Protein AF-A0A2D7JTF5-F1 (afdb_monomer)

Mean predicted aligned error: 4.9 Å

Solvent-accessible surface area (backbone atoms only — not comparable to full-atom values): 7884 Å² total; per-residue (Å²): 109,67,66,63,50,52,52,52,52,50,52,55,62,72,70,51,77,91,68,100,62,91,82,84,90,85,86,86,86,87,79,80,95,70,61,69,86,46,70,87,65,56,87,86,80,90,78,85,55,95,80,59,83,87,62,89,82,38,52,32,32,41,36,58,74,69,62,30,52,54,38,48,75,71,73,33,47,68,40,44,75,69,54,44,54,51,28,43,79,35,55,73,58,38,47,54,53,56,74,66,38,80,44,79,47,68,47,77,91,49,49,67,53,38,52,71,36,38,35,89,68,75,103

Nearest PDB structures (foldseek):
  1dwu-assembly2_B  TM=9.638E-01  e=1.432E-07  Methanothermococcus thermolithotrophicus
  1i2a-assembly1_A  TM=9.201E-01  e=4.976E-08  Methanocaldococcus jannaschii
  4d5y-assembly1_u  TM=8.803E-01  e=2.274E-07  Oryctolagus cuniculus
  7oyd-assembly1_x  TM=8.791E-01  e=1.593E-03  Oryctolagus cuniculus
  8y0w-assembly1_Lz  TM=8.843E-01  e=1.942E-03  Homo sapiens

Secondary structure (DSSP, 8-state):
-HHHHHHHHHHHHHHSPP-SSPPPP------SS--TTSGGG--------TT--SS---EEEE--HHHHHHHHHTT-EEE-HHHHHHHHH-HHHHHHHHTT-SEEEE-GGGHHHHHHHTHHHH-

Structure (mmCIF, N/CA/C/O backbone):
data_AF-A0A2D7JTF5-F1
#
_entry.id   AF-A0A2D7JTF5-F1
#
loop_
_atom_site.group_PDB
_atom_site.id
_atom_site.type_symbol
_atom_site.label_atom_id
_atom_site.label_alt_id
_atom_site.label_comp_id
_atom_site.label_asym_id
_atom_site.label_entity_id
_atom_site.label_seq_id
_atom_site.pdbx_PDB_ins_code
_atom_site.Cartn_x
_atom_site.Cartn_y
_atom_site.Cartn_z
_atom_site.occupancy
_atom_site.B_iso_or_equiv
_atom_site.auth_seq_id
_atom_site.auth_comp_id
_atom_site.auth_asym_id
_atom_site.auth_atom_id
_atom_site.pdbx_PDB_model_num
ATOM 1 N N . MET A 1 1 ? -2.151 2.724 29.021 1.00 73.94 1 MET A N 1
ATOM 2 C CA . MET A 1 1 ? -2.447 3.371 27.717 1.00 73.94 1 MET A CA 1
ATOM 3 C C . MET A 1 1 ? -3.234 2.416 26.834 1.00 73.94 1 MET A C 1
ATOM 5 O O . MET A 1 1 ? -4.274 2.813 26.335 1.00 73.94 1 MET A O 1
ATOM 9 N N . GLU A 1 2 ? -2.792 1.164 26.731 1.00 87.94 2 GLU A N 1
ATOM 10 C CA . GLU A 1 2 ? -3.500 0.077 26.045 1.00 87.94 2 GLU A CA 1
ATOM 11 C C . GLU A 1 2 ? -4.960 -0.106 26.496 1.00 87.94 2 GLU A C 1
ATOM 13 O O . GLU A 1 2 ? -5.853 -0.090 25.655 1.00 87.94 2 GLU A O 1
ATOM 18 N N . GLU A 1 3 ? -5.225 -0.167 27.807 1.00 92.62 3 GLU A N 1
ATOM 19 C CA . GLU A 1 3 ? -6.595 -0.306 28.340 1.00 92.62 3 GLU A CA 1
ATOM 20 C C . GLU A 1 3 ? -7.532 0.809 27.853 1.00 92.62 3 GLU A C 1
ATOM 22 O O . GLU A 1 3 ? -8.602 0.531 27.320 1.00 92.62 3 GLU A O 1
ATOM 27 N N . LYS A 1 4 ? -7.080 2.070 27.915 1.00 94.06 4 LYS A N 1
ATOM 28 C CA . LYS A 1 4 ? -7.852 3.233 27.442 1.00 94.06 4 LYS A CA 1
ATOM 29 C C . LYS A 1 4 ? -8.157 3.167 25.944 1.00 94.06 4 LYS A C 1
ATOM 31 O O . LYS A 1 4 ? -9.224 3.591 25.515 1.00 94.06 4 LYS A O 1
ATOM 36 N N . ILE A 1 5 ? -7.218 2.661 25.141 1.00 93.44 5 ILE A N 1
ATOM 37 C CA . ILE A 1 5 ? -7.416 2.489 23.696 1.00 93.44 5 ILE A CA 1
ATOM 38 C C . ILE A 1 5 ? -8.442 1.381 23.441 1.00 93.44 5 ILE A C 1
ATOM 40 O O . ILE A 1 5 ? -9.345 1.563 22.630 1.00 93.44 5 ILE A O 1
ATOM 44 N N . SER A 1 6 ? -8.343 0.261 24.159 1.00 94.06 6 SER A N 1
ATOM 45 C CA . SER A 1 6 ? -9.290 -0.853 24.048 1.00 94.06 6 SER A CA 1
ATOM 46 C C . SER A 1 6 ? -10.717 -0.426 24.402 1.00 94.06 6 SER A C 1
ATOM 48 O O . SER A 1 6 ? -11.656 -0.722 23.663 1.00 94.06 6 SER A O 1
ATOM 50 N N . GLU A 1 7 ? -10.884 0.337 25.484 1.00 95.69 7 GLU A N 1
ATOM 51 C CA . GLU A 1 7 ? -12.173 0.917 25.877 1.00 95.69 7 GLU A CA 1
ATOM 52 C C . GLU A 1 7 ? -12.728 1.868 24.811 1.00 95.69 7 GLU A C 1
ATOM 54 O O . GLU A 1 7 ? -13.894 1.751 24.433 1.00 95.69 7 GLU A O 1
ATOM 59 N N . ALA A 1 8 ? -11.893 2.761 24.270 1.00 94.38 8 ALA A N 1
ATOM 60 C CA . ALA A 1 8 ? -12.303 3.691 23.221 1.00 94.38 8 ALA A CA 1
ATOM 61 C C . ALA A 1 8 ? -12.738 2.969 21.933 1.00 94.38 8 ALA A C 1
ATOM 63 O O . ALA A 1 8 ? -13.743 3.343 21.331 1.00 94.38 8 ALA A O 1
ATOM 64 N N . ILE A 1 9 ? -12.021 1.912 21.530 1.00 94.00 9 ILE A N 1
ATOM 65 C CA . ILE A 1 9 ? -12.378 1.098 20.359 1.00 94.00 9 ILE A CA 1
ATOM 66 C C . ILE A 1 9 ? -13.718 0.391 20.587 1.00 94.00 9 ILE A C 1
ATOM 68 O O . ILE A 1 9 ? -14.576 0.430 19.706 1.00 94.00 9 ILE A O 1
ATOM 72 N N . LYS A 1 10 ? -13.936 -0.215 21.762 1.00 95.38 10 LYS A N 1
ATOM 73 C CA . LYS A 1 10 ? -15.218 -0.865 22.091 1.00 95.38 10 LYS A CA 1
ATOM 74 C C . LYS A 1 10 ? -16.376 0.125 22.035 1.00 95.38 10 LYS A C 1
ATOM 76 O O . LYS A 1 10 ? -17.357 -0.134 21.346 1.00 95.38 10 LYS A O 1
ATOM 81 N N . ALA A 1 11 ? -16.224 1.285 22.673 1.00 94.94 11 ALA A N 1
ATOM 82 C CA . ALA A 1 11 ? -17.244 2.328 22.665 1.00 94.94 11 ALA A CA 1
ATOM 83 C C . ALA A 1 11 ?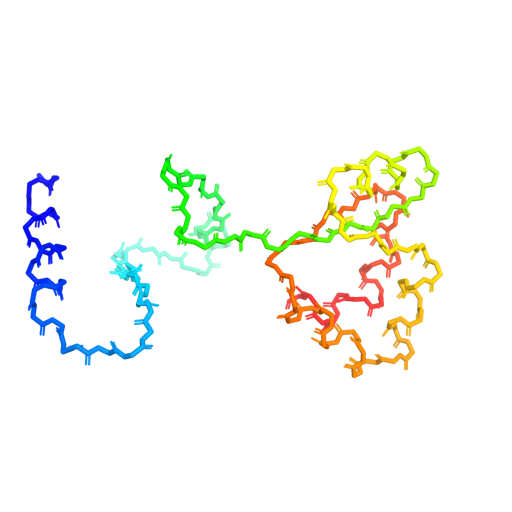 -17.557 2.829 21.241 1.00 94.94 11 ALA A C 1
ATOM 85 O O . ALA A 1 11 ? -18.723 3.030 20.898 1.00 94.94 11 ALA A O 1
ATOM 86 N N . ALA A 1 12 ? -16.539 2.994 20.387 1.00 93.88 12 ALA A N 1
ATOM 87 C CA . ALA A 1 12 ? -16.725 3.385 18.989 1.00 93.88 12 ALA A CA 1
ATOM 88 C C . ALA A 1 12 ? -17.511 2.335 18.183 1.00 93.88 12 ALA A C 1
ATOM 90 O O . ALA A 1 12 ? -18.394 2.697 17.410 1.00 93.88 12 ALA A O 1
ATOM 91 N N . VAL A 1 13 ? -17.233 1.043 18.385 1.00 93.88 13 VAL A N 1
ATOM 92 C CA . VAL A 1 13 ? -17.941 -0.049 17.694 1.00 93.88 13 VAL A CA 1
ATOM 93 C C . VAL A 1 13 ? -19.377 -0.202 18.202 1.00 93.88 13 VAL A C 1
ATOM 95 O O . VAL A 1 13 ? -20.290 -0.388 17.403 1.00 93.88 13 VAL A O 1
ATOM 98 N N . GLU A 1 14 ? -19.603 -0.101 19.513 1.00 95.19 14 GLU A N 1
ATOM 99 C CA . GLU A 1 14 ? -20.934 -0.263 20.116 1.00 95.19 14 GLU A CA 1
ATOM 100 C C . GLU A 1 14 ? -21.879 0.904 19.803 1.00 95.19 14 GLU A C 1
ATOM 102 O O . GLU A 1 14 ? -23.083 0.703 19.642 1.00 95.19 14 GLU A O 1
ATOM 107 N N . SER A 1 15 ? -21.342 2.123 19.693 1.00 95.00 15 SER A N 1
ATOM 108 C CA . SER A 1 15 ? -22.121 3.320 19.349 1.00 95.00 15 SER A CA 1
ATOM 109 C C . SER A 1 15 ? -22.403 3.465 17.848 1.00 95.00 15 SER A C 1
ATOM 111 O O . SER A 1 15 ? -23.223 4.302 17.457 1.00 95.00 15 SER A O 1
ATOM 113 N N . ALA A 1 16 ? -21.764 2.655 16.997 1.00 94.00 16 ALA A N 1
ATOM 114 C CA . ALA A 1 16 ? -21.939 2.723 15.554 1.00 94.00 16 ALA A CA 1
ATOM 115 C C . ALA A 1 16 ? -23.335 2.216 15.123 1.00 94.00 16 ALA A C 1
ATOM 117 O O . ALA A 1 16 ? -23.777 1.136 15.529 1.00 94.00 16 ALA A O 1
ATOM 118 N N . PRO A 1 17 ? -24.065 2.960 14.269 1.00 95.31 17 PRO A N 1
ATOM 119 C CA . PRO A 1 17 ? -25.354 2.512 13.759 1.00 95.31 17 PRO A CA 1
ATOM 120 C C . PRO A 1 17 ? -25.182 1.326 12.805 1.00 95.31 17 PRO A C 1
ATOM 122 O O . PRO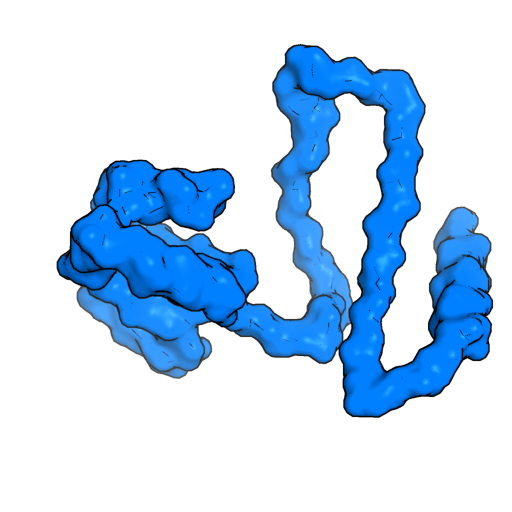 A 1 17 ? -24.294 1.320 11.959 1.00 95.31 17 PRO A O 1
ATOM 125 N N . LYS A 1 18 ? -26.101 0.354 12.855 1.00 94.56 18 LYS A N 1
ATOM 126 C CA . LYS A 1 18 ? -26.047 -0.827 11.979 1.00 94.56 18 LYS A CA 1
ATOM 127 C C . LYS A 1 18 ? -26.069 -0.442 10.494 1.00 94.56 18 LYS A C 1
ATOM 129 O O . LYS A 1 18 ? -26.973 0.262 10.033 1.00 94.56 18 LYS A O 1
ATOM 134 N N . ARG A 1 19 ? -25.127 -0.989 9.724 1.00 95.81 19 ARG A N 1
ATOM 135 C CA . ARG A 1 19 ? -25.063 -0.886 8.259 1.00 95.81 19 ARG A CA 1
ATOM 136 C C . ARG A 1 19 ? -25.256 -2.248 7.589 1.00 95.81 19 ARG A C 1
ATOM 138 O O . ARG A 1 19 ? -25.179 -3.293 8.222 1.00 95.81 19 ARG A O 1
ATOM 145 N N . LYS A 1 20 ? -25.537 -2.230 6.282 1.00 95.94 20 LYS A N 1
ATOM 146 C CA . LYS A 1 20 ? -25.706 -3.437 5.442 1.00 95.94 20 LYS A CA 1
ATOM 147 C C . LYS A 1 20 ? -24.393 -3.909 4.798 1.00 95.94 20 LYS A C 1
ATOM 149 O O . LYS A 1 20 ? -24.419 -4.623 3.803 1.00 95.94 20 LYS A O 1
ATOM 154 N N . PHE A 1 21 ? -23.259 -3.462 5.322 1.00 94.88 21 PHE A N 1
ATOM 155 C CA . PHE A 1 21 ? -21.924 -3.832 4.866 1.00 94.88 21 PHE A CA 1
ATOM 156 C C . PHE A 1 21 ? -20.980 -3.868 6.072 1.00 94.88 21 PHE A C 1
ATOM 158 O O . PHE A 1 21 ? -21.298 -3.299 7.116 1.00 94.88 21 PHE A O 1
ATOM 165 N N . VAL A 1 22 ? -19.846 -4.554 5.932 1.00 91.94 22 VAL A N 1
ATOM 166 C CA . VAL A 1 22 ? -18.810 -4.609 6.973 1.00 91.94 22 VAL A CA 1
ATOM 167 C C . VAL A 1 22 ? -18.024 -3.301 6.958 1.00 91.94 22 VAL A C 1
ATOM 169 O O . VAL A 1 22 ? -17.430 -2.944 5.941 1.00 91.94 22 VAL A O 1
ATOM 172 N N . GLU A 1 23 ? -18.034 -2.588 8.077 1.00 92.44 23 GLU A N 1
ATOM 173 C CA . GLU A 1 23 ? -17.322 -1.321 8.244 1.00 92.44 23 GLU A CA 1
ATOM 174 C C . GLU A 1 23 ? -15.847 -1.556 8.603 1.00 92.44 23 GLU A C 1
ATOM 176 O O . GLU A 1 23 ? -15.475 -2.585 9.166 1.00 92.44 23 GLU A O 1
ATOM 181 N N . SER A 1 24 ? -14.989 -0.601 8.244 1.00 92.56 24 SER A N 1
ATOM 182 C CA . SER A 1 24 ? -13.580 -0.574 8.654 1.00 92.56 24 SER A CA 1
ATOM 183 C C . SER A 1 24 ? -13.394 0.412 9.805 1.00 92.56 24 SER A C 1
ATOM 185 O O . SER A 1 24 ? -14.147 1.376 9.923 1.00 92.56 24 SER A O 1
ATOM 187 N N . VAL A 1 25 ? -12.390 0.167 10.646 1.00 91.56 25 VAL A N 1
ATOM 188 C CA . VAL A 1 25 ? -12.005 1.071 11.735 1.00 91.56 25 VAL A CA 1
ATOM 189 C C . VAL A 1 25 ? -10.743 1.814 11.321 1.00 91.56 25 VAL A C 1
ATOM 191 O O . VAL A 1 25 ? -9.728 1.182 11.029 1.00 91.56 25 VAL A O 1
ATOM 194 N N . ASP A 1 26 ? -10.808 3.143 11.336 1.00 92.50 26 ASP A N 1
ATOM 195 C CA . ASP A 1 26 ? -9.680 4.021 11.039 1.00 92.50 26 ASP A CA 1
ATOM 196 C C . ASP A 1 26 ? -9.149 4.678 12.319 1.00 92.50 26 ASP A C 1
ATOM 198 O O . ASP A 1 26 ? -9.900 4.984 13.247 1.00 92.50 26 ASP A O 1
ATOM 202 N N . ILE A 1 27 ? -7.838 4.921 12.360 1.00 91.75 27 ILE A N 1
ATOM 203 C CA . ILE A 1 27 ? -7.169 5.616 13.465 1.00 91.75 27 ILE A CA 1
ATOM 204 C C . ILE A 1 27 ? -6.626 6.940 12.940 1.00 91.75 27 ILE A C 1
ATOM 206 O O . ILE A 1 27 ? -5.951 6.989 11.916 1.00 91.75 27 ILE A O 1
ATOM 210 N N . SER A 1 28 ? -6.902 8.020 13.667 1.00 93.19 28 SER A N 1
ATOM 211 C CA . SER A 1 28 ? -6.356 9.351 13.405 1.00 93.19 28 SER A CA 1
ATOM 212 C C . SER A 1 28 ? -5.662 9.870 14.655 1.00 93.19 28 SER A C 1
ATOM 214 O O . SER A 1 28 ? -6.214 9.799 15.752 1.00 93.19 28 SER A O 1
ATOM 216 N N . PHE A 1 29 ? -4.457 10.406 14.496 1.00 91.50 29 PHE A N 1
ATOM 217 C CA . PHE A 1 29 ? -3.700 11.017 15.581 1.00 91.50 29 PHE A CA 1
ATOM 218 C C . PHE A 1 29 ? -3.008 12.284 15.089 1.00 91.50 29 PHE A C 1
ATOM 220 O O . PHE A 1 29 ? -2.676 12.423 13.913 1.00 91.50 29 PHE A O 1
ATOM 227 N N . THR A 1 30 ? -2.799 13.221 16.007 1.00 92.31 30 THR A N 1
ATOM 228 C CA . THR A 1 30 ? -2.032 14.441 15.766 1.00 92.31 30 THR A CA 1
ATOM 229 C C . THR A 1 30 ? -0.727 14.357 16.536 1.00 92.31 30 THR A C 1
ATOM 231 O O . THR A 1 30 ? -0.688 13.880 17.671 1.00 92.31 30 THR A O 1
ATOM 234 N N . ILE A 1 31 ? 0.355 14.814 15.915 1.00 92.19 31 ILE A N 1
ATOM 235 C CA . ILE A 1 31 ? 1.665 14.884 16.556 1.00 92.19 31 ILE A CA 1
ATOM 236 C C . ILE A 1 31 ? 1.988 16.359 16.761 1.00 92.19 31 ILE A C 1
ATOM 238 O O . ILE A 1 31 ? 1.851 17.163 15.838 1.00 92.19 31 ILE A O 1
ATOM 242 N N . LYS A 1 32 ? 2.370 16.721 17.985 1.00 93.69 32 LYS A N 1
ATOM 243 C CA . LYS A 1 32 ? 2.854 18.066 18.305 1.00 93.69 32 LYS A CA 1
ATOM 244 C C . LYS A 1 32 ? 4.357 18.139 18.057 1.00 93.69 32 LYS A C 1
ATOM 246 O O . LYS A 1 32 ? 5.042 17.124 18.126 1.00 93.69 32 LYS A O 1
ATOM 251 N N . ASP A 1 33 ? 4.839 19.341 17.762 1.00 92.38 33 ASP A N 1
ATOM 252 C CA . ASP A 1 33 ? 6.273 19.647 17.680 1.00 92.38 33 ASP A CA 1
ATOM 253 C C . ASP A 1 33 ? 7.038 18.900 16.566 1.00 92.38 33 ASP A C 1
ATOM 255 O O . ASP A 1 33 ? 8.248 18.701 16.647 1.00 92.38 33 ASP A O 1
ATOM 259 N N . VAL A 1 34 ? 6.344 18.527 15.483 1.00 92.19 34 VAL A N 1
ATOM 260 C CA . VAL A 1 34 ? 6.960 17.968 14.268 1.00 92.19 34 VAL A CA 1
ATOM 261 C C . VAL A 1 34 ? 7.058 19.044 13.194 1.00 92.19 34 VAL A C 1
ATOM 263 O O . VAL A 1 34 ? 6.049 19.475 12.632 1.00 92.19 34 VAL A O 1
ATOM 266 N N . ASP A 1 35 ? 8.284 19.449 12.863 1.00 93.00 35 ASP A N 1
ATOM 267 C CA . ASP A 1 35 ? 8.527 20.336 11.727 1.00 93.00 35 ASP A CA 1
ATOM 268 C C . ASP A 1 35 ? 8.538 19.549 10.409 1.00 93.00 35 ASP A C 1
ATOM 270 O O . ASP A 1 35 ? 9.531 18.911 10.056 1.00 93.00 35 ASP A O 1
ATOM 274 N N . LEU A 1 36 ? 7.434 19.626 9.663 1.00 91.44 36 LEU A N 1
ATOM 275 C CA . LEU A 1 36 ? 7.274 18.982 8.354 1.00 91.44 36 LEU A CA 1
ATOM 276 C C . LEU A 1 36 ? 8.041 19.682 7.217 1.00 91.44 36 LEU A C 1
ATOM 278 O O . LEU A 1 36 ? 8.079 19.151 6.097 1.00 91.44 36 LEU A O 1
ATOM 282 N N . LYS A 1 37 ? 8.642 20.860 7.469 1.00 92.50 37 LYS A N 1
ATOM 283 C CA . LYS A 1 37 ? 9.544 21.511 6.506 1.00 92.50 37 LYS A CA 1
ATOM 284 C C . LYS A 1 37 ? 10.832 20.720 6.343 1.00 92.50 37 LYS A C 1
ATOM 286 O O . LYS A 1 37 ? 11.364 20.689 5.237 1.00 92.50 37 LYS A O 1
ATOM 291 N N . ASN A 1 38 ? 11.295 20.053 7.401 1.00 94.25 38 ASN A N 1
ATOM 292 C CA . ASN A 1 38 ? 12.386 19.098 7.305 1.00 94.25 38 ASN A CA 1
ATOM 293 C C . ASN A 1 38 ? 11.858 17.756 6.750 1.00 94.25 38 ASN A C 1
ATOM 295 O O . ASN A 1 38 ? 11.070 17.085 7.424 1.00 94.25 38 ASN A O 1
ATOM 299 N N . PRO A 1 39 ? 12.279 17.317 5.545 1.00 92.38 39 PRO A N 1
ATOM 300 C CA . PRO A 1 39 ? 11.805 16.068 4.955 1.00 92.38 39 PRO A CA 1
ATOM 301 C C . PRO A 1 39 ? 12.090 14.828 5.809 1.00 92.38 39 PRO A C 1
ATOM 303 O O . PRO A 1 39 ? 11.321 13.874 5.725 1.00 92.38 39 PRO A O 1
ATOM 306 N N . THR A 1 40 ? 13.134 14.839 6.650 1.00 91.75 40 THR A N 1
ATOM 307 C CA . THR A 1 40 ? 13.476 13.696 7.520 1.00 91.75 40 THR A CA 1
ATOM 308 C C . THR A 1 40 ? 12.433 13.435 8.602 1.00 91.75 40 THR A C 1
ATOM 310 O O . THR A 1 40 ? 12.394 12.346 9.159 1.00 91.75 40 THR A O 1
ATOM 313 N N . ASN A 1 41 ? 11.586 14.423 8.899 1.00 92.50 41 ASN A N 1
ATOM 314 C CA . ASN A 1 41 ? 10.538 14.314 9.909 1.00 92.50 41 ASN A CA 1
ATOM 315 C C . ASN A 1 41 ? 9.217 13.771 9.340 1.00 92.50 41 ASN A C 1
ATOM 317 O O . ASN A 1 41 ? 8.262 13.561 10.088 1.00 92.50 41 ASN A O 1
ATOM 321 N N . ARG A 1 42 ? 9.113 13.580 8.017 1.00 91.38 42 ARG A N 1
ATOM 322 C CA . ARG A 1 42 ? 7.904 13.028 7.398 1.00 91.38 42 ARG A CA 1
ATOM 323 C C . ARG A 1 42 ? 7.820 11.536 7.690 1.00 91.38 42 ARG A C 1
ATOM 325 O O . ARG A 1 42 ? 8.734 10.787 7.367 1.00 91.38 42 ARG A O 1
ATOM 332 N N . ILE A 1 43 ? 6.690 11.106 8.237 1.00 91.06 43 ILE A N 1
ATOM 333 C CA . ILE A 1 43 ? 6.441 9.697 8.539 1.00 91.06 43 ILE A CA 1
ATOM 334 C C . ILE A 1 43 ? 5.856 9.036 7.292 1.00 91.06 43 ILE A C 1
ATOM 336 O O . ILE A 1 43 ? 4.727 9.331 6.898 1.00 91.06 43 ILE A O 1
ATOM 340 N N . LYS A 1 44 ? 6.631 8.151 6.665 1.00 91.44 44 LYS A N 1
ATOM 341 C CA . LYS A 1 44 ? 6.182 7.291 5.565 1.00 91.44 44 LYS A CA 1
ATOM 342 C C . LYS A 1 44 ? 6.618 5.860 5.863 1.00 91.44 44 LYS A C 1
ATOM 344 O O . LYS A 1 44 ? 7.634 5.402 5.358 1.00 91.44 44 LYS A O 1
ATOM 349 N N . GLU A 1 45 ? 5.833 5.190 6.697 1.00 91.69 45 GLU A N 1
ATOM 350 C CA . GLU A 1 45 ? 6.125 3.845 7.192 1.00 91.69 45 GLU A CA 1
ATOM 351 C C . GLU A 1 45 ? 5.082 2.837 6.711 1.00 91.69 45 GLU A C 1
ATOM 353 O O . GLU A 1 45 ? 3.888 3.138 6.638 1.00 91.69 45 GLU A O 1
ATOM 358 N N . GLU A 1 46 ? 5.536 1.619 6.427 1.00 91.94 46 GLU A N 1
ATOM 359 C CA . GLU A 1 46 ? 4.675 0.477 6.133 1.00 91.94 46 GLU A CA 1
ATOM 360 C C . GLU A 1 46 ? 4.675 -0.479 7.326 1.00 91.94 46 GLU A C 1
ATOM 362 O O . GLU A 1 46 ? 5.690 -1.088 7.661 1.00 91.94 46 GLU A O 1
ATOM 367 N N . ILE A 1 47 ? 3.519 -0.631 7.972 1.00 92.50 47 ILE A N 1
ATOM 368 C CA . ILE A 1 47 ? 3.371 -1.474 9.161 1.00 92.50 47 ILE A CA 1
ATOM 369 C C . ILE A 1 47 ? 2.531 -2.697 8.804 1.00 92.50 47 ILE A C 1
ATOM 371 O O . ILE A 1 47 ? 1.397 -2.586 8.332 1.00 92.50 47 ILE A O 1
ATOM 375 N N . ARG A 1 48 ? 3.072 -3.889 9.070 1.00 91.56 48 ARG A N 1
ATOM 376 C CA . ARG A 1 48 ? 2.314 -5.138 8.953 1.00 91.56 48 ARG A CA 1
ATOM 377 C C . ARG A 1 48 ? 1.365 -5.263 10.138 1.00 91.56 48 ARG A C 1
ATOM 379 O O . ARG A 1 48 ? 1.807 -5.351 11.280 1.00 91.56 48 ARG A O 1
ATOM 386 N N . LEU A 1 49 ? 0.064 -5.294 9.861 1.00 92.44 49 LEU A N 1
ATOM 387 C CA . LEU A 1 49 ? -0.940 -5.495 10.900 1.00 92.44 49 LEU A CA 1
ATOM 388 C C . LEU A 1 49 ? -0.935 -6.960 11.366 1.00 92.44 49 LEU A C 1
ATOM 390 O O . LEU A 1 49 ? -1.033 -7.848 10.514 1.00 92.44 49 LEU A O 1
ATOM 394 N N . PRO A 1 50 ? -0.885 -7.231 12.683 1.00 92.44 50 PRO A N 1
ATOM 395 C CA . PRO A 1 50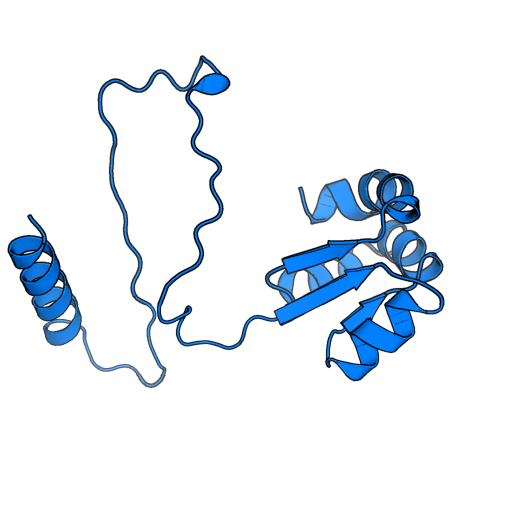 ? -0.766 -8.592 13.215 1.00 92.44 50 PRO A CA 1
ATOM 396 C C . PRO A 1 50 ? -1.965 -9.481 12.859 1.00 92.44 50 PRO A C 1
ATOM 398 O O . PRO A 1 50 ? -1.796 -10.675 12.640 1.00 92.44 50 PRO A O 1
ATOM 401 N N . SER A 1 51 ? -3.155 -8.889 12.738 1.00 92.12 51 SER A N 1
ATOM 402 C CA . SER A 1 51 ? -4.400 -9.591 12.390 1.00 92.12 51 SER A CA 1
ATOM 403 C C . SER A 1 51 ? -4.901 -9.265 10.976 1.00 92.12 51 SER A C 1
ATOM 405 O O . SER A 1 51 ? -6.036 -9.585 10.626 1.00 92.12 51 SER A O 1
ATOM 407 N N . GLY A 1 52 ? -4.079 -8.605 10.151 1.00 91.69 52 GLY A N 1
ATOM 408 C CA . GLY A 1 52 ? -4.474 -8.136 8.822 1.00 91.69 52 GLY A CA 1
ATOM 409 C C . GLY A 1 52 ? -5.484 -6.978 8.840 1.00 91.69 52 GLY A C 1
ATOM 410 O O . GLY A 1 52 ? -5.756 -6.373 9.873 1.00 91.69 52 GLY A O 1
ATOM 411 N N . ARG A 1 53 ? -6.022 -6.639 7.660 1.00 90.25 53 ARG A N 1
ATOM 412 C CA . ARG A 1 53 ? -6.959 -5.511 7.458 1.00 90.25 53 ARG A CA 1
ATOM 413 C C . ARG A 1 53 ? -8.438 -5.921 7.489 1.00 90.25 53 ARG A C 1
ATOM 415 O O . ARG A 1 53 ? -9.296 -5.094 7.209 1.00 90.25 53 ARG A O 1
ATOM 422 N N . GLY A 1 54 ? -8.739 -7.201 7.719 1.00 90.25 54 GLY A N 1
ATOM 423 C CA . GLY A 1 54 ? -10.102 -7.749 7.641 1.00 90.25 54 GLY A CA 1
ATOM 424 C C . GLY A 1 54 ? -10.677 -7.889 6.221 1.00 90.25 54 GLY A C 1
ATOM 425 O O . GLY A 1 54 ? -11.768 -8.427 6.060 1.00 90.25 54 GLY A O 1
ATOM 426 N N . ARG A 1 55 ? -9.946 -7.457 5.184 1.00 90.62 55 ARG A N 1
ATOM 427 C CA . ARG A 1 55 ? -10.263 -7.680 3.766 1.00 90.62 55 ARG A CA 1
ATOM 428 C C . ARG A 1 55 ? -9.062 -8.268 3.034 1.00 90.62 55 ARG A C 1
ATOM 430 O O . ARG A 1 55 ? -7.921 -8.035 3.437 1.00 90.62 55 ARG A O 1
ATOM 437 N N . GLU A 1 56 ? -9.328 -8.981 1.947 1.00 89.12 56 GLU A N 1
ATOM 438 C CA . GLU A 1 56 ? -8.285 -9.507 1.068 1.00 89.12 56 GLU A CA 1
ATOM 439 C C . GLU A 1 56 ? -7.498 -8.361 0.413 1.00 89.12 56 GLU A C 1
ATOM 441 O O . GLU A 1 56 ? -8.087 -7.395 -0.083 1.00 89.12 56 GLU A O 1
ATOM 446 N N . LEU A 1 57 ? -6.166 -8.458 0.446 1.00 90.62 57 LEU A N 1
ATOM 447 C CA . LEU A 1 57 ? -5.269 -7.512 -0.215 1.00 90.62 57 LEU A CA 1
ATOM 448 C C . LEU A 1 57 ? -5.163 -7.860 -1.695 1.00 90.62 57 LEU A C 1
ATOM 450 O O . LEU A 1 57 ? -4.794 -8.978 -2.051 1.00 90.62 57 LEU A O 1
ATOM 454 N N . LYS A 1 58 ? -5.422 -6.883 -2.560 1.00 93.75 58 LYS A N 1
ATOM 455 C CA . LYS A 1 58 ? -5.283 -7.054 -4.005 1.00 93.75 58 LYS A CA 1
ATOM 456 C C . LYS A 1 58 ? -3.894 -6.616 -4.430 1.00 93.75 58 LYS A C 1
ATOM 458 O O . LYS A 1 58 ? -3.554 -5.439 -4.334 1.00 93.75 58 LYS A O 1
ATOM 463 N N . ILE A 1 59 ? -3.097 -7.560 -4.915 1.00 94.56 59 ILE A N 1
ATOM 464 C CA . ILE A 1 59 ? -1.710 -7.319 -5.318 1.00 94.56 59 ILE A CA 1
ATOM 465 C C . ILE A 1 59 ? -1.569 -7.593 -6.814 1.00 94.56 59 ILE A C 1
ATOM 467 O O . ILE A 1 59 ? -2.068 -8.600 -7.324 1.00 94.56 59 ILE A O 1
ATOM 471 N N . ALA A 1 60 ? -0.866 -6.701 -7.505 1.00 96.56 60 ALA A N 1
ATOM 472 C CA . ALA A 1 60 ? -0.408 -6.918 -8.869 1.00 96.56 60 ALA A CA 1
ATOM 473 C C . ALA A 1 60 ? 1.120 -6.861 -8.950 1.00 96.56 60 ALA A C 1
ATOM 475 O O . ALA A 1 60 ? 1.775 -6.246 -8.109 1.00 96.56 60 ALA A O 1
ATOM 476 N N . MET A 1 61 ? 1.696 -7.492 -9.969 1.00 96.81 61 MET A N 1
ATOM 477 C CA . MET A 1 61 ? 3.136 -7.519 -10.195 1.00 96.81 61 MET A CA 1
ATOM 478 C C . MET A 1 61 ? 3.482 -7.206 -11.651 1.00 96.81 61 MET A C 1
ATOM 480 O O . MET A 1 61 ? 2.916 -7.785 -12.573 1.00 96.81 61 MET A O 1
ATOM 484 N N . PHE A 1 62 ? 4.452 -6.324 -11.859 1.00 96.00 62 PHE A N 1
ATOM 485 C CA . PHE A 1 62 ? 5.114 -6.131 -13.145 1.00 96.00 62 PHE A CA 1
ATOM 486 C C . PHE A 1 62 ? 6.278 -7.115 -13.242 1.00 96.00 62 PHE A C 1
ATOM 488 O O . PHE A 1 62 ? 7.266 -6.973 -12.516 1.00 96.00 62 PHE A O 1
ATOM 495 N N . ALA A 1 63 ? 6.145 -8.134 -14.088 1.00 95.88 63 ALA A N 1
ATOM 496 C CA . ALA A 1 63 ? 7.145 -9.193 -14.200 1.00 95.88 63 ALA A CA 1
ATOM 497 C C . ALA A 1 63 ? 7.128 -9.889 -15.563 1.00 95.88 63 ALA A C 1
ATOM 499 O O . ALA A 1 63 ? 6.112 -9.916 -16.263 1.00 95.88 63 ALA A O 1
ATOM 500 N N . ALA A 1 64 ? 8.243 -10.540 -15.887 1.00 93.88 64 ALA A N 1
ATOM 501 C CA . ALA A 1 64 ? 8.410 -11.408 -17.043 1.00 93.88 64 ALA A CA 1
ATOM 502 C C . ALA A 1 64 ? 8.989 -12.785 -16.648 1.00 93.88 64 ALA A C 1
ATOM 504 O O . ALA A 1 64 ? 9.354 -13.040 -15.500 1.00 93.88 64 ALA A O 1
ATOM 505 N N . GLY A 1 65 ? 9.026 -13.713 -17.610 1.00 93.56 65 GLY A N 1
ATOM 506 C CA . GLY A 1 65 ? 9.709 -15.006 -17.476 1.00 93.56 65 GLY A CA 1
ATOM 507 C C . GLY A 1 65 ? 9.294 -15.845 -16.258 1.00 93.56 65 GLY A C 1
ATOM 508 O O . GLY A 1 65 ? 8.113 -16.135 -16.035 1.00 93.56 65 GLY A O 1
ATOM 509 N N . GLU A 1 66 ? 10.289 -16.274 -15.481 1.00 94.06 66 GLU A N 1
ATOM 510 C CA . GLU A 1 66 ? 10.097 -17.154 -14.325 1.00 94.06 66 GLU A CA 1
ATOM 511 C C . GLU A 1 66 ? 9.335 -16.457 -13.186 1.00 94.06 66 GLU A C 1
ATOM 513 O O . GLU A 1 66 ? 8.427 -17.051 -12.599 1.00 94.06 66 GLU A O 1
ATOM 518 N N . ALA A 1 67 ? 9.641 -15.184 -12.910 1.00 93.12 67 ALA A N 1
ATOM 519 C CA . ALA A 1 67 ? 8.970 -14.404 -11.872 1.00 93.12 67 ALA A CA 1
ATOM 520 C C . ALA A 1 67 ? 7.474 -14.241 -12.173 1.00 93.12 67 ALA A C 1
ATOM 522 O O . ALA A 1 67 ? 6.637 -14.468 -11.298 1.00 93.12 67 ALA A O 1
ATOM 523 N N . ALA A 1 68 ? 7.125 -13.958 -13.433 1.00 95.06 68 ALA A N 1
ATOM 524 C CA . ALA A 1 68 ? 5.735 -13.907 -13.880 1.00 95.06 68 ALA A CA 1
ATOM 525 C C . ALA A 1 68 ? 5.000 -15.239 -13.661 1.00 95.06 68 ALA A C 1
ATOM 527 O O . ALA A 1 68 ? 3.847 -15.257 -13.230 1.00 95.06 68 ALA A O 1
ATOM 528 N N . THR A 1 69 ? 5.664 -16.362 -13.935 1.00 96.00 69 THR A N 1
ATOM 529 C CA . THR A 1 69 ? 5.074 -17.700 -13.774 1.00 96.00 69 THR A CA 1
ATOM 530 C C . THR A 1 69 ? 4.820 -18.023 -12.300 1.00 96.00 69 THR A C 1
ATOM 532 O O . THR A 1 69 ? 3.733 -18.489 -11.945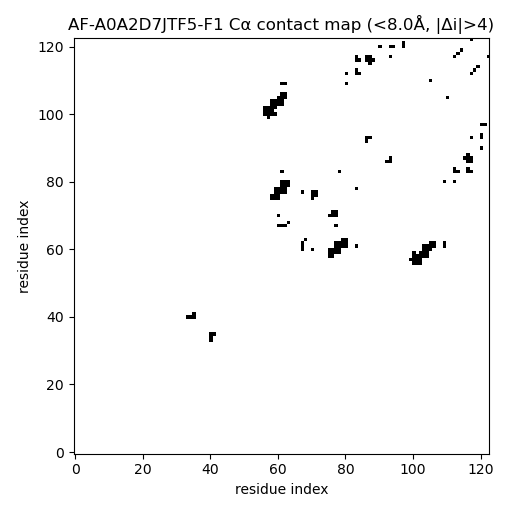 1.00 96.00 69 THR A O 1
ATOM 535 N N . LYS A 1 70 ? 5.781 -17.710 -11.421 1.00 95.12 70 LYS A N 1
ATOM 536 C CA . LYS A 1 70 ? 5.638 -17.873 -9.966 1.00 95.12 70 LYS A CA 1
ATOM 537 C C . LYS A 1 70 ? 4.522 -16.993 -9.402 1.00 95.12 70 LYS A C 1
ATOM 539 O O . LYS A 1 70 ? 3.685 -17.487 -8.654 1.00 95.12 70 LYS A O 1
ATOM 544 N N .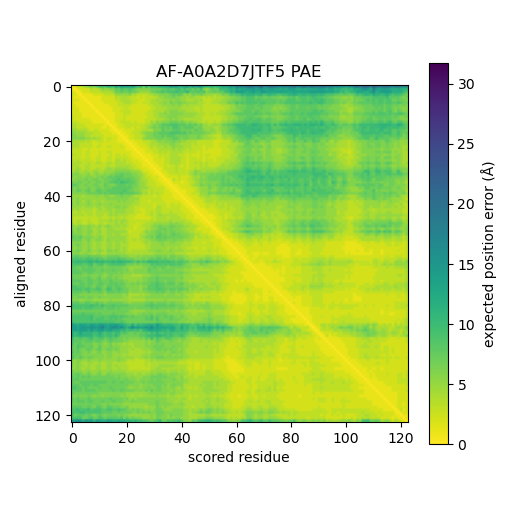 ALA A 1 71 ? 4.465 -15.725 -9.804 1.00 94.81 71 ALA A N 1
ATOM 545 C CA . ALA A 1 71 ? 3.442 -14.786 -9.350 1.00 94.81 71 ALA A CA 1
ATOM 546 C C . ALA A 1 71 ? 2.029 -15.222 -9.769 1.00 94.81 71 ALA A C 1
ATOM 548 O O . ALA A 1 71 ? 1.129 -15.264 -8.931 1.00 94.81 71 ALA A O 1
ATOM 549 N N . LYS A 1 72 ? 1.844 -15.652 -11.026 1.00 94.81 72 LYS A N 1
ATOM 550 C CA . LYS A 1 72 ? 0.562 -16.213 -11.489 1.00 94.81 72 LYS A CA 1
ATOM 551 C C . LYS A 1 72 ? 0.163 -17.462 -10.704 1.00 94.81 72 LYS A C 1
ATOM 553 O O . LYS A 1 72 ? -0.997 -17.597 -10.331 1.00 94.81 72 LYS A O 1
ATOM 558 N N . SER A 1 73 ? 1.121 -18.345 -10.418 1.00 95.25 73 SER A N 1
ATOM 559 C CA . SER A 1 73 ? 0.882 -19.557 -9.617 1.00 95.25 73 SER A CA 1
ATOM 560 C C . SER A 1 73 ? 0.472 -19.236 -8.174 1.00 95.25 73 SER A C 1
ATOM 562 O O . SER A 1 73 ? -0.256 -20.005 -7.558 1.00 95.25 73 SER A O 1
ATOM 564 N N . ALA A 1 74 ? 0.897 -18.083 -7.652 1.00 93.50 74 ALA A N 1
ATOM 565 C CA . ALA A 1 74 ? 0.505 -17.558 -6.346 1.00 93.50 74 ALA A CA 1
ATOM 566 C C . ALA A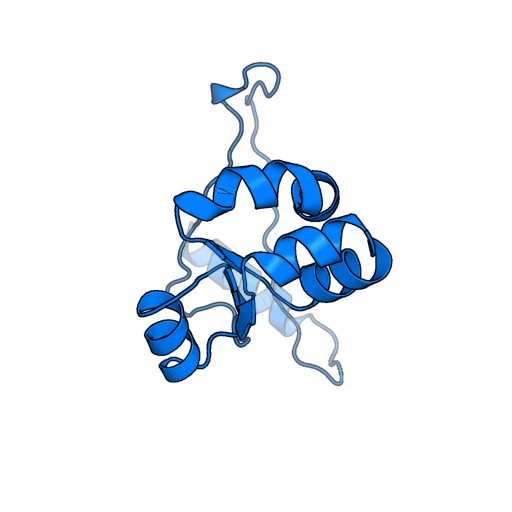 1 74 ? -0.804 -16.737 -6.371 1.00 93.50 74 ALA A C 1
ATOM 568 O O . ALA A 1 74 ? -1.152 -16.121 -5.368 1.00 93.50 74 ALA A O 1
ATOM 569 N N . GLY A 1 75 ? -1.520 -16.689 -7.503 1.00 92.56 75 GLY A N 1
ATOM 570 C CA . GLY A 1 75 ? -2.771 -15.934 -7.645 1.00 92.56 75 GLY A CA 1
ATOM 571 C C . GLY A 1 75 ? -2.594 -14.419 -7.810 1.00 92.56 75 GLY A C 1
ATOM 572 O O . GLY A 1 75 ? -3.569 -13.675 -7.745 1.00 92.56 75 GLY A O 1
ATOM 573 N N . ILE A 1 76 ? -1.368 -13.942 -8.041 1.00 95.44 76 ILE A N 1
ATOM 574 C CA . ILE A 1 76 ? -1.072 -12.518 -8.230 1.00 95.44 76 ILE A CA 1
ATOM 575 C C . ILE A 1 76 ? -1.330 -12.140 -9.691 1.00 95.44 76 ILE A C 1
ATOM 577 O O . ILE A 1 76 ? -0.909 -12.837 -10.618 1.00 95.44 76 ILE A O 1
ATOM 581 N N . THR A 1 77 ? -1.995 -11.003 -9.911 1.00 96.06 77 THR A N 1
ATOM 582 C CA . THR A 1 77 ? -2.183 -10.469 -11.268 1.00 96.06 77 THR A CA 1
ATOM 583 C C . THR A 1 77 ? -0.844 -9.987 -11.816 1.00 96.06 77 THR A C 1
ATOM 585 O O . THR A 1 77 ? -0.184 -9.173 -11.178 1.00 96.06 77 THR A O 1
ATOM 588 N N . VAL A 1 78 ? -0.442 -10.461 -12.998 1.00 96.75 78 VAL A N 1
ATOM 589 C CA . VAL A 1 78 ? 0.842 -10.090 -13.613 1.00 96.75 78 VAL A CA 1
ATOM 590 C C . VAL A 1 78 ? 0.626 -9.252 -14.862 1.00 96.75 78 VAL A C 1
ATOM 592 O O . VAL A 1 78 ? -0.122 -9.668 -15.745 1.00 96.75 78 VAL A O 1
ATOM 595 N N . PHE A 1 79 ? 1.333 -8.126 -14.943 1.00 95.75 79 PHE A N 1
ATOM 596 C CA . PHE A 1 79 ? 1.412 -7.269 -16.122 1.00 95.75 79 PHE A CA 1
ATOM 597 C C . PHE A 1 79 ? 2.775 -7.417 -16.800 1.00 95.75 79 PHE A C 1
ATOM 599 O O . PHE A 1 79 ? 3.815 -7.343 -16.138 1.00 95.75 79 PHE A O 1
ATOM 606 N N . SER A 1 80 ? 2.770 -7.616 -18.117 1.00 94.44 80 SER A N 1
ATOM 607 C CA . SER A 1 80 ? 4.001 -7.719 -18.904 1.00 94.44 80 SER A CA 1
ATOM 608 C C . SER A 1 80 ? 4.644 -6.345 -19.152 1.00 94.44 80 SER A C 1
ATOM 610 O O . SER A 1 80 ? 3.972 -5.316 -19.045 1.00 94.44 80 SER A O 1
ATOM 612 N N . PRO A 1 81 ? 5.925 -6.290 -19.560 1.00 90.81 81 PRO A N 1
ATOM 613 C CA . PRO A 1 81 ? 6.580 -5.034 -19.929 1.00 90.81 81 PRO A CA 1
ATOM 614 C C . PRO A 1 81 ? 5.844 -4.260 -21.028 1.00 90.81 81 PRO A C 1
ATOM 616 O O . PRO A 1 81 ? 5.734 -3.041 -20.945 1.00 90.81 81 PRO A O 1
ATOM 619 N N . GLN A 1 82 ? 5.280 -4.959 -22.019 1.00 92.62 82 GLN A N 1
ATOM 620 C CA . GLN A 1 82 ? 4.485 -4.339 -23.082 1.00 92.62 82 GLN A CA 1
ATOM 621 C C . GLN A 1 82 ? 3.206 -3.692 -22.530 1.00 92.62 82 GLN A C 1
ATOM 623 O O . GLN A 1 82 ? 2.819 -2.611 -22.969 1.00 92.62 82 GLN A O 1
ATOM 628 N N . GLU A 1 83 ? 2.574 -4.301 -21.521 1.00 93.81 83 GLU A N 1
ATOM 629 C CA . GLU A 1 83 ? 1.391 -3.718 -20.881 1.00 93.81 83 GLU A CA 1
ATOM 630 C C . GLU A 1 83 ? 1.713 -2.426 -20.115 1.00 93.81 83 GLU A C 1
ATOM 632 O O . GLU A 1 83 ? 0.874 -1.525 -20.066 1.00 93.81 83 GLU A O 1
ATOM 637 N N . ILE A 1 84 ? 2.930 -2.295 -19.567 1.00 91.62 84 ILE A N 1
ATOM 638 C CA . ILE A 1 84 ? 3.393 -1.061 -18.907 1.00 91.62 84 ILE A CA 1
ATOM 639 C C . ILE A 1 84 ? 3.401 0.107 -19.898 1.00 91.62 84 ILE A C 1
ATOM 641 O O . ILE A 1 84 ? 2.923 1.196 -19.575 1.00 91.62 84 ILE A O 1
ATOM 645 N N . GLU A 1 85 ? 3.908 -0.118 -21.111 1.00 89.94 85 GLU A N 1
ATOM 646 C CA . GLU A 1 85 ? 3.941 0.901 -22.165 1.00 89.94 85 GLU A CA 1
ATOM 647 C C . GLU A 1 85 ? 2.529 1.256 -22.647 1.00 89.94 85 GLU A C 1
ATOM 649 O O . GLU A 1 85 ? 2.175 2.436 -22.741 1.00 89.94 85 GLU A O 1
ATOM 654 N N . ASP A 1 86 ? 1.680 0.243 -22.844 1.00 92.12 86 ASP A N 1
ATOM 655 C CA . ASP A 1 86 ? 0.274 0.415 -23.224 1.00 92.12 86 ASP A CA 1
ATOM 656 C C . ASP A 1 86 ? -0.511 1.276 -22.224 1.00 92.12 86 ASP A C 1
ATOM 658 O O . ASP A 1 86 ? -1.386 2.064 -22.614 1.00 92.12 86 ASP A O 1
ATOM 662 N N . PHE A 1 87 ? -0.225 1.142 -20.924 1.00 91.31 87 PHE A N 1
ATOM 663 C CA . PHE A 1 87 ? -0.837 1.979 -19.893 1.00 91.31 87 PHE A CA 1
ATOM 664 C C . PHE A 1 87 ? -0.468 3.456 -20.049 1.00 91.31 87 PHE A C 1
ATOM 666 O O . PHE A 1 87 ? -1.315 4.322 -19.805 1.00 91.31 87 PHE A O 1
ATOM 673 N N . GLY A 1 88 ? 0.742 3.747 -20.530 1.00 85.44 88 GLY A N 1
ATOM 674 C CA . GLY A 1 88 ? 1.198 5.099 -20.836 1.00 85.44 88 GLY A CA 1
ATOM 675 C C . GLY A 1 88 ? 0.375 5.775 -21.930 1.00 85.44 88 GLY A C 1
ATOM 676 O O . GLY A 1 88 ? -0.030 6.933 -21.787 1.00 85.44 88 GLY A O 1
ATOM 677 N N . SER A 1 89 ? 0.060 5.042 -22.999 1.00 85.62 89 SER A N 1
ATOM 678 C CA . SER A 1 89 ? -0.785 5.540 -24.093 1.00 85.62 89 SER A CA 1
ATOM 679 C C . SER A 1 89 ? -2.265 5.625 -23.705 1.00 85.62 89 SER A C 1
ATOM 681 O O . SER A 1 89 ? -2.998 6.469 -24.219 1.00 85.62 89 SER A O 1
ATOM 683 N N . LYS A 1 90 ? -2.728 4.775 -22.778 1.00 89.50 90 LYS A N 1
ATOM 684 C CA . LYS A 1 90 ? -4.138 4.665 -22.368 1.00 89.50 90 LYS A CA 1
ATOM 685 C C . LYS A 1 90 ? -4.325 5.006 -20.888 1.00 89.50 90 LYS A C 1
ATOM 687 O O . LYS A 1 90 ? -4.734 4.162 -20.088 1.00 89.50 90 LYS A O 1
ATOM 692 N N . LYS A 1 91 ? -4.144 6.284 -20.533 1.00 83.88 91 LYS A N 1
ATOM 693 C CA . LYS A 1 91 ? -4.258 6.791 -19.145 1.00 83.88 91 LYS A CA 1
ATOM 694 C C . LYS A 1 91 ? -5.548 6.381 -18.417 1.00 83.88 91 LYS A C 1
ATOM 696 O O . LYS A 1 91 ? -5.525 6.125 -17.217 1.00 83.88 91 LYS A O 1
ATOM 701 N N . GLY A 1 92 ? -6.679 6.289 -19.125 1.00 89.06 92 GLY A N 1
ATOM 702 C CA . GLY A 1 92 ? -7.946 5.832 -18.538 1.00 89.06 92 GLY A CA 1
ATOM 703 C C . GLY A 1 92 ? -7.909 4.371 -18.071 1.00 89.06 92 GLY A C 1
ATOM 704 O O . GLY A 1 92 ? -8.463 4.047 -17.023 1.00 89.06 92 GLY A O 1
ATOM 705 N N . ARG A 1 93 ? -7.218 3.494 -18.812 1.00 89.69 93 ARG A N 1
ATOM 706 C CA . ARG A 1 93 ? -6.995 2.092 -18.426 1.00 89.69 93 ARG A CA 1
ATOM 707 C C . ARG A 1 93 ? -6.029 2.013 -17.245 1.00 89.69 93 ARG A C 1
ATOM 709 O O . ARG A 1 93 ? -6.330 1.30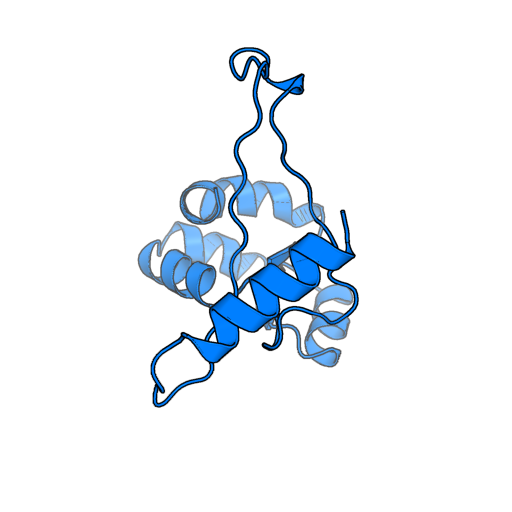6 -16.291 1.00 89.69 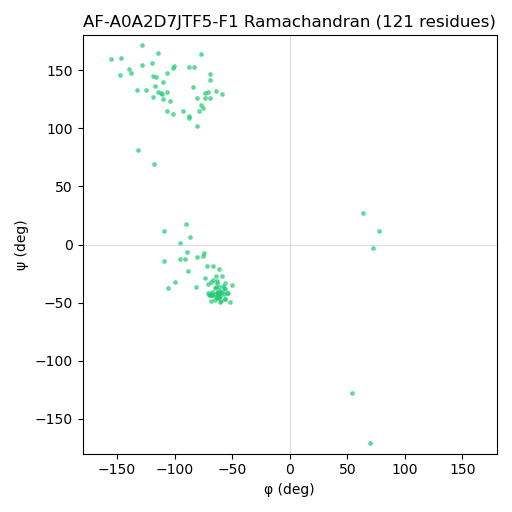93 ARG A O 1
ATOM 716 N N . ALA A 1 94 ? -4.945 2.790 -17.273 1.00 91.31 94 ALA A N 1
ATOM 717 C CA . ALA A 1 94 ? -3.970 2.853 -16.184 1.00 91.31 94 ALA A CA 1
ATOM 718 C C . ALA A 1 94 ? -4.621 3.229 -14.842 1.00 91.31 94 ALA A C 1
ATOM 720 O O . ALA A 1 94 ? -4.424 2.536 -13.851 1.00 91.31 94 ALA A O 1
ATOM 721 N N . LYS A 1 95 ? -5.477 4.263 -14.819 1.00 91.94 95 LYS A N 1
ATOM 722 C CA . LYS A 1 95 ? -6.218 4.666 -13.608 1.00 91.94 95 LYS A CA 1
ATOM 723 C C . LYS A 1 95 ? -7.165 3.582 -13.097 1.00 91.94 95 LYS A C 1
ATOM 725 O O . LYS A 1 95 ? -7.265 3.368 -11.894 1.00 91.94 95 LYS A O 1
ATOM 730 N N . LYS A 1 96 ? -7.867 2.891 -14.002 1.00 92.94 96 LYS A N 1
ATOM 731 C CA . LYS A 1 96 ? -8.750 1.778 -13.621 1.00 92.94 96 LYS A CA 1
ATOM 732 C C . LYS A 1 96 ? -7.964 0.646 -12.966 1.00 92.94 96 LYS A C 1
ATOM 734 O O . LYS A 1 96 ? -8.414 0.136 -11.952 1.00 92.94 96 LYS A O 1
ATOM 739 N N . VAL A 1 97 ? -6.808 0.292 -13.528 1.00 91.88 97 VAL A N 1
ATOM 740 C CA . VAL A 1 97 ? -5.917 -0.729 -12.964 1.00 91.88 97 VAL A CA 1
ATOM 741 C C . VAL A 1 97 ? -5.367 -0.278 -11.612 1.00 91.88 97 VAL A C 1
ATOM 743 O O . VAL A 1 97 ? -5.482 -1.022 -10.649 1.00 91.88 97 VAL A O 1
ATOM 746 N N . ALA A 1 98 ? -4.864 0.953 -11.498 1.00 91.88 98 ALA A N 1
ATOM 747 C CA . ALA A 1 98 ? -4.360 1.497 -10.235 1.00 91.88 98 ALA A CA 1
ATOM 748 C C . ALA A 1 98 ? -5.393 1.412 -9.097 1.00 91.88 98 ALA A C 1
ATOM 750 O O . ALA A 1 98 ? -5.060 0.989 -8.000 1.00 91.88 98 ALA A O 1
ATOM 751 N N . ASN A 1 99 ? -6.664 1.712 -9.379 1.00 93.25 99 ASN A N 1
ATOM 752 C CA . ASN A 1 99 ? -7.736 1.663 -8.379 1.00 93.25 99 ASN A CA 1
ATOM 753 C C . ASN A 1 99 ? -8.210 0.242 -8.017 1.00 93.25 99 ASN A C 1
ATOM 755 O O . ASN A 1 99 ? -9.025 0.087 -7.108 1.00 93.25 99 ASN A O 1
ATOM 759 N N . GLN A 1 100 ? -7.782 -0.791 -8.748 1.00 94.38 100 GLN A N 1
ATOM 760 C CA . GLN A 1 100 ? -8.178 -2.179 -8.484 1.00 94.38 100 GLN A CA 1
ATOM 761 C C . GLN A 1 100 ? -7.266 -2.887 -7.482 1.00 94.38 100 GLN A C 1
ATOM 763 O O . GLN A 1 100 ? -7.712 -3.863 -6.878 1.00 94.38 100 GLN A O 1
ATOM 768 N N . PHE A 1 101 ? -6.029 -2.418 -7.311 1.00 95.19 101 PHE A N 1
ATOM 769 C CA . PHE A 1 101 ? -5.009 -3.070 -6.494 1.00 95.19 101 PHE A CA 1
ATOM 770 C C . PHE A 1 101 ? -4.576 -2.163 -5.341 1.00 95.19 101 PHE A C 1
ATOM 772 O O . PHE A 1 101 ? -4.516 -0.947 -5.485 1.00 95.19 101 PHE A O 1
ATOM 779 N N . ASP A 1 102 ? -4.278 -2.764 -4.191 1.00 92.94 102 ASP A N 1
ATOM 780 C CA . ASP A 1 102 ? -3.735 -2.069 -3.023 1.00 92.94 102 ASP A CA 1
ATOM 781 C C . ASP A 1 102 ? -2.218 -1.868 -3.155 1.00 92.94 102 ASP A C 1
ATOM 783 O O . ASP A 1 102 ? -1.691 -0.844 -2.730 1.00 92.94 102 ASP A O 1
ATOM 787 N N . PHE A 1 103 ? -1.517 -2.846 -3.742 1.00 93.56 103 PHE A N 1
ATOM 788 C CA . PHE A 1 103 ? -0.063 -2.831 -3.893 1.00 93.56 103 PHE A CA 1
ATOM 789 C C . PHE A 1 103 ? 0.379 -3.310 -5.274 1.00 93.56 103 PHE A C 1
ATOM 791 O O . PHE A 1 103 ? -0.218 -4.214 -5.867 1.00 93.56 103 PHE A O 1
ATOM 798 N N . PHE A 1 104 ? 1.488 -2.734 -5.738 1.00 95.31 104 PHE A N 1
ATOM 799 C CA . PHE A 1 104 ? 2.185 -3.140 -6.951 1.00 95.31 104 PHE A CA 1
ATOM 800 C C . PHE A 1 104 ? 3.604 -3.588 -6.612 1.00 95.31 104 PHE A C 1
ATOM 802 O O . PHE A 1 104 ? 4.367 -2.856 -5.986 1.00 95.31 104 PHE A O 1
ATOM 809 N N . LEU A 1 105 ? 3.961 -4.786 -7.059 1.00 94.88 105 LEU A N 1
ATOM 810 C CA . LEU A 1 105 ? 5.320 -5.314 -7.026 1.00 94.88 105 LEU A CA 1
ATOM 811 C C . LEU A 1 105 ? 5.954 -5.163 -8.411 1.00 94.88 105 LEU A C 1
ATOM 813 O O . LEU A 1 105 ? 5.254 -5.144 -9.422 1.00 94.88 105 LEU A O 1
ATOM 817 N N . SER A 1 106 ? 7.278 -5.072 -8.484 1.00 95.50 106 SER A N 1
ATOM 818 C CA . SER A 1 106 ? 7.979 -5.011 -9.767 1.00 95.50 106 SER A CA 1
ATOM 819 C C . SER A 1 106 ? 9.333 -5.686 -9.697 1.00 95.50 106 SER A C 1
ATOM 821 O O . SER A 1 106 ? 10.046 -5.567 -8.702 1.00 95.50 106 SER A O 1
ATOM 823 N N . GLU A 1 107 ? 9.725 -6.314 -10.801 1.00 94.94 107 GLU A N 1
ATOM 824 C CA . GLU A 1 107 ? 11.130 -6.606 -11.052 1.00 94.94 107 GLU A CA 1
ATOM 825 C C . GLU A 1 107 ? 11.904 -5.305 -11.321 1.00 94.94 107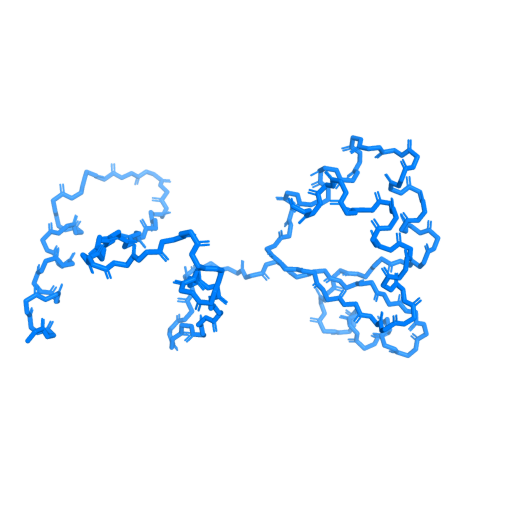 GLU A C 1
ATOM 827 O O . GLU A 1 107 ? 11.386 -4.353 -11.918 1.00 94.94 107 GLU A O 1
ATOM 832 N N . VAL A 1 108 ? 13.167 -5.271 -10.895 1.00 93.94 108 VAL A N 1
ATOM 833 C CA . VAL A 1 108 ? 14.056 -4.106 -11.041 1.00 93.94 108 VAL A CA 1
ATOM 834 C C . VAL A 1 108 ? 14.157 -3.598 -12.492 1.00 93.94 108 VAL A C 1
ATOM 836 O O . VAL A 1 108 ? 14.067 -2.382 -12.683 1.00 93.94 108 VAL A O 1
ATOM 839 N N . PRO A 1 109 ? 14.265 -4.456 -13.533 1.00 94.19 109 PRO A N 1
ATOM 840 C CA . PRO A 1 109 ? 14.405 -3.997 -14.918 1.00 94.19 109 PRO A CA 1
ATOM 841 C C . PRO A 1 109 ? 13.223 -3.167 -15.439 1.00 94.19 109 PRO A C 1
ATOM 843 O O . PRO A 1 109 ? 13.375 -2.429 -16.410 1.00 94.19 109 PRO A O 1
ATOM 846 N N . HIS A 1 110 ? 12.041 -3.270 -14.824 1.00 94.00 110 HIS A N 1
ATOM 847 C CA . HIS A 1 110 ? 10.834 -2.583 -15.294 1.00 94.00 110 HIS A CA 1
ATOM 848 C C . HIS A 1 110 ? 10.644 -1.191 -14.677 1.00 94.00 110 HIS A C 1
ATOM 850 O O . HIS A 1 110 ? 9.853 -0.400 -15.192 1.00 94.00 110 HIS A O 1
ATOM 856 N N . MET A 1 111 ? 11.403 -0.839 -13.632 1.00 94.56 111 MET A N 1
ATOM 857 C CA . MET A 1 111 ? 11.226 0.412 -12.880 1.00 94.56 111 MET A CA 1
ATOM 858 C C . MET A 1 111 ? 11.334 1.674 -13.747 1.00 94.56 111 MET A C 1
ATOM 860 O O . MET A 1 111 ? 10.584 2.626 -13.533 1.00 94.56 111 MET A O 1
ATOM 864 N N . GLY A 1 112 ? 12.203 1.679 -14.764 1.00 94.12 112 GLY A N 1
ATOM 865 C CA . GLY A 1 112 ? 12.319 2.805 -15.700 1.00 94.12 112 GLY A CA 1
ATOM 866 C C . GLY A 1 112 ? 11.051 3.028 -16.537 1.00 94.12 112 GLY A C 1
ATOM 867 O O . GLY A 1 112 ? 10.596 4.163 -16.688 1.00 94.12 112 GLY A O 1
ATOM 868 N N . LEU A 1 113 ? 10.440 1.946 -17.032 1.00 93.44 113 LEU A N 1
ATOM 869 C CA . LEU A 1 113 ? 9.182 2.004 -17.786 1.00 93.44 113 LEU A CA 1
ATOM 870 C C . LEU A 1 113 ? 8.019 2.419 -16.880 1.00 93.44 113 LEU A C 1
ATOM 872 O O . LEU A 1 113 ? 7.222 3.276 -17.258 1.00 93.44 113 LEU A O 1
ATOM 876 N N . ILE A 1 114 ? 7.954 1.864 -15.666 1.00 94.50 114 ILE A N 1
ATOM 877 C CA . ILE A 1 114 ? 6.920 2.188 -14.673 1.00 94.50 114 ILE A CA 1
ATOM 878 C C . ILE A 1 114 ? 6.987 3.669 -14.307 1.00 94.50 114 ILE A C 1
ATOM 880 O O . ILE A 1 114 ? 5.974 4.360 -14.386 1.00 94.50 114 ILE A O 1
ATOM 884 N N . GLY A 1 115 ? 8.171 4.189 -13.972 1.00 94.06 115 GLY A N 1
ATOM 885 C CA . GLY A 1 115 ? 8.340 5.605 -13.650 1.00 94.06 115 GLY A CA 1
ATOM 886 C C . GLY A 1 115 ? 7.871 6.516 -14.788 1.00 94.06 115 GLY A C 1
ATOM 887 O O . GLY A 1 115 ? 7.146 7.480 -14.551 1.00 94.06 115 GLY A O 1
ATOM 888 N N . ARG A 1 116 ? 8.208 6.165 -16.036 1.00 92.12 116 ARG A N 1
ATOM 889 C CA . ARG A 1 116 ? 7.826 6.936 -17.227 1.00 92.12 116 ARG A CA 1
ATOM 890 C C . ARG A 1 116 ? 6.323 6.906 -17.517 1.00 92.12 116 ARG A C 1
ATOM 892 O O . ARG A 1 116 ? 5.745 7.952 -17.807 1.00 92.12 116 ARG A O 1
ATOM 899 N N . TYR A 1 117 ? 5.701 5.729 -17.508 1.00 91.81 117 TYR A N 1
ATOM 900 C CA . TYR A 1 117 ? 4.334 5.547 -18.014 1.00 91.81 117 TYR A CA 1
ATOM 901 C C . TYR A 1 117 ? 3.267 5.525 -16.921 1.00 91.81 117 TYR A C 1
ATOM 903 O O . TYR A 1 117 ? 2.150 5.994 -17.140 1.00 91.81 117 TYR A O 1
ATOM 911 N N . LEU A 1 118 ? 3.612 5.014 -15.742 1.00 92.56 118 LEU A N 1
ATOM 912 C CA . LEU A 1 118 ? 2.700 4.837 -14.617 1.00 92.56 118 LEU A CA 1
ATOM 913 C C . LEU A 1 118 ? 2.967 5.805 -13.462 1.00 92.56 118 LEU A C 1
ATOM 915 O O . LEU A 1 118 ? 2.077 5.980 -12.637 1.00 92.56 118 LEU A O 1
ATOM 919 N N . GLY A 1 119 ? 4.114 6.492 -13.417 1.00 90.88 119 GLY A N 1
ATOM 920 C CA . GLY A 1 119 ? 4.438 7.442 -12.343 1.00 90.88 119 GLY A CA 1
ATOM 921 C C . GLY A 1 119 ? 3.404 8.560 -12.164 1.00 90.88 119 GLY A C 1
ATOM 922 O O . GLY A 1 119 ? 3.115 8.960 -11.046 1.00 90.88 119 GLY A O 1
ATOM 923 N N . VAL A 1 120 ? 2.760 9.007 -13.248 1.00 88.75 120 VAL A N 1
ATOM 924 C CA . VAL A 1 120 ? 1.689 10.028 -13.205 1.00 88.75 120 VAL A CA 1
ATOM 925 C C . VAL A 1 120 ? 0.381 9.493 -12.596 1.00 88.75 120 VAL A C 1
ATOM 927 O O . VAL A 1 120 ? -0.502 10.269 -12.241 1.00 88.75 120 VAL A O 1
ATOM 930 N N . VAL A 1 121 ? 0.216 8.171 -12.535 1.00 90.62 121 VAL A N 1
ATOM 931 C CA . VAL A 1 121 ? -1.008 7.506 -12.064 1.00 90.62 121 VAL A CA 1
ATOM 932 C C . VAL A 1 121 ? -0.827 6.893 -10.675 1.00 90.62 121 VAL A C 1
ATOM 934 O O . VAL A 1 121 ? -1.776 6.908 -9.901 1.00 90.62 121 VAL A O 1
ATOM 937 N N . LEU A 1 122 ? 0.354 6.342 -10.389 1.00 88.56 122 LEU A N 1
ATOM 938 C CA . LEU A 1 122 ? 0.684 5.662 -9.131 1.00 88.56 122 LEU A CA 1
ATOM 939 C C . LEU A 1 122 ? 1.389 6.566 -8.106 1.00 88.56 122 LEU A C 1
ATOM 941 O O . LEU A 1 122 ? 1.585 6.133 -6.971 1.00 88.56 122 LEU A O 1
ATOM 945 N N . GLY A 1 123 ? 1.843 7.750 -8.528 1.00 83.44 123 GLY A N 1
ATOM 946 C CA . GLY A 1 123 ? 2.528 8.727 -7.678 1.00 83.44 123 GLY A CA 1
ATOM 947 C C . GLY A 1 123 ? 1.612 9.495 -6.739 1.00 83.44 123 GLY A C 1
ATOM 948 O O . GLY A 1 123 ? 0.380 9.499 -6.960 1.00 83.44 123 GLY A O 1
#

Radius of gyration: 19.67 Å; Cα contacts (8 Å, |Δi|>4): 92; chains: 1; bounding box: 40×41×52 Å

Foldseek 3Di:
DVVVVVVVVVVVVVPDDDDPDDDFDDDDDDDPPQDVVPVVSDDDDDDDDPVDRPDDAQEAEADDDPVQVVCVVVVHHYDYLVNLQVCQVVVVVLLVVLVVGPYYHYDPVSVVSCCNRVVVRND

Sequence (123 aa):
MEEKISEAIKAAVESAPKRKFVESVDISFTIKDVDLKNPTNRIKEEIRLPSGRGRELKIAMFAAGEAATKAKSAGITVFSPQEIEDFGSKKGRAKKVANQFDFFLSEVPHMGLIGRYLGVVLG

pLDDT: mean 92.67, std 2.95, range [73.94, 96.81]